Protein AF-A0A374UPP0-F1 (afdb_monomer)

Nearest PDB structures (foldseek):
  6mfw-assembly1_A  TM=8.708E-01  e=1.772E-03  Brevibacillus parabrevis
  5es8-assembly2_B  TM=8.927E-01  e=5.585E-03  Brevibacillus parabrevis
  7en1-assembly1_B  TM=8.205E-01  e=2.287E-03  Pseudomonas aeruginosa PAO1
  5es7-assembly1_A  TM=8.905E-01  e=4.882E-02  Brevibacillus parabrevis
  3vnr-assembly1_A  TM=8.113E-01  e=3.124E-02  Streptomyces sp.

Sequence (111 aa):
MYSSGSTGKPKGVMLRHIGIANYLTYSDANIQVKYVVDNCKVYGSVTTISFDMSLKETMLSLCNGLTLVFASDEQTVNPVSLAKLFKENNVDVFNSTPSRLLQYMEFDYFD

Radius of gyration: 15.43 Å; Cα contacts (8 Å, |Δi|>4): 134; chains: 1; bounding box: 42×34×38 Å

Mean predicted aligned error: 3.61 Å

Structure (mmCIF, N/CA/C/O backbone):
data_AF-A0A374UPP0-F1
#
_entry.id   AF-A0A374UPP0-F1
#
loop_
_atom_site.group_PDB
_atom_site.id
_atom_site.type_symbol
_atom_site.label_atom_id
_atom_site.label_alt_id
_atom_site.label_comp_id
_atom_site.label_asym_id
_atom_site.label_entity_id
_atom_site.label_seq_id
_atom_site.pdbx_PDB_ins_code
_atom_site.Cartn_x
_atom_site.Cartn_y
_atom_site.Cartn_z
_atom_site.occupancy
_atom_site.B_iso_or_equiv
_atom_site.auth_seq_id
_atom_site.auth_comp_id
_atom_site.auth_asym_id
_atom_site.auth_atom_id
_atom_site.pdbx_PDB_model_num
ATOM 1 N N . 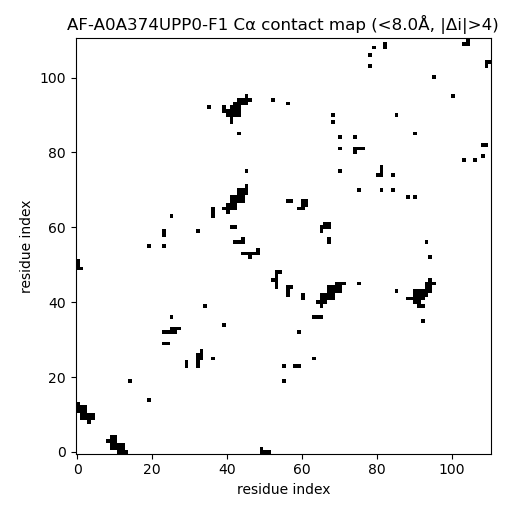MET A 1 1 ? 9.800 12.074 -7.107 1.00 87.94 1 MET A N 1
ATOM 2 C CA . MET A 1 1 ? 10.300 11.590 -5.804 1.00 87.94 1 MET A CA 1
ATOM 3 C C . MET A 1 1 ? 11.726 12.045 -5.597 1.00 87.94 1 MET A C 1
ATOM 5 O O . MET A 1 1 ? 12.486 12.098 -6.563 1.00 87.94 1 MET A O 1
ATOM 9 N N . TYR A 1 2 ? 12.074 12.358 -4.352 1.00 91.81 2 TYR A N 1
ATOM 10 C CA . TYR A 1 2 ? 13.425 12.734 -3.950 1.00 91.81 2 TYR A CA 1
ATOM 11 C C . TYR A 1 2 ? 13.890 11.832 -2.810 1.00 91.81 2 TYR A C 1
ATOM 13 O O . TYR A 1 2 ? 13.095 11.478 -1.946 1.00 91.81 2 TYR A O 1
ATOM 21 N N . SER A 1 3 ? 15.174 11.485 -2.805 1.00 90.25 3 SER A N 1
ATOM 22 C CA . SER A 1 3 ? 15.820 10.748 -1.719 1.00 90.25 3 SER A CA 1
ATOM 23 C C . SER A 1 3 ? 16.946 11.566 -1.089 1.00 90.25 3 SER A C 1
ATOM 25 O O . SER A 1 3 ? 17.442 12.538 -1.677 1.00 90.25 3 SER A O 1
ATOM 27 N N . SER A 1 4 ? 17.348 11.187 0.127 1.00 89.00 4 SER A N 1
ATOM 28 C CA . SER A 1 4 ? 18.495 11.794 0.800 1.00 89.00 4 SER A CA 1
ATOM 29 C C . SER A 1 4 ? 19.764 11.580 -0.032 1.00 89.00 4 SER A C 1
ATOM 31 O O . SER A 1 4 ? 20.094 10.474 -0.463 1.00 89.00 4 SER A O 1
ATOM 33 N N . GLY A 1 5 ? 20.482 12.667 -0.311 1.00 86.06 5 GLY A N 1
ATOM 34 C CA . GLY A 1 5 ? 21.759 12.602 -1.009 1.00 86.06 5 GLY A CA 1
ATOM 35 C C . GLY A 1 5 ? 22.921 12.586 -0.028 1.00 86.06 5 GLY A C 1
ATOM 36 O O . GLY A 1 5 ? 22.961 13.377 0.909 1.00 86.06 5 GLY A O 1
ATOM 37 N N . SER A 1 6 ? 23.919 11.747 -0.299 1.00 86.94 6 SER A N 1
ATOM 38 C CA . SER A 1 6 ? 25.169 11.675 0.473 1.00 86.94 6 SER A CA 1
ATOM 39 C C . SER A 1 6 ? 25.961 12.991 0.522 1.00 86.94 6 SER A C 1
ATOM 41 O O . SER A 1 6 ? 26.809 13.162 1.385 1.00 86.94 6 SER A O 1
ATOM 43 N N . THR A 1 7 ? 25.684 13.930 -0.387 1.00 88.19 7 THR A N 1
ATOM 44 C CA . THR A 1 7 ? 26.320 15.255 -0.467 1.00 88.19 7 THR A CA 1
ATOM 45 C C . THR A 1 7 ? 25.529 16.353 0.257 1.00 88.19 7 THR A C 1
ATOM 47 O O . THR A 1 7 ? 25.832 17.532 0.095 1.00 88.19 7 THR A O 1
ATOM 50 N N . GLY A 1 8 ? 24.472 15.992 0.996 1.00 90.50 8 GLY A N 1
ATOM 51 C CA . GLY A 1 8 ? 23.578 16.934 1.680 1.00 90.50 8 GLY A CA 1
ATOM 52 C C . GLY A 1 8 ? 22.518 17.582 0.779 1.00 90.50 8 GLY A C 1
ATOM 53 O O . GLY A 1 8 ? 21.642 18.283 1.275 1.00 90.50 8 GLY A O 1
ATOM 54 N N . LYS A 1 9 ? 22.549 17.330 -0.538 1.00 91.44 9 LYS A N 1
ATOM 55 C CA . LYS A 1 9 ? 21.519 17.783 -1.487 1.00 91.44 9 LYS A CA 1
ATOM 56 C C . LYS A 1 9 ? 20.615 16.615 -1.896 1.00 91.44 9 LYS A C 1
ATOM 58 O O . LYS A 1 9 ? 21.155 15.577 -2.282 1.00 91.44 9 LYS A O 1
ATOM 63 N N . PRO A 1 10 ? 19.277 16.758 -1.861 1.00 92.81 10 PRO A N 1
ATOM 64 C CA . PRO A 1 10 ? 18.366 15.710 -2.314 1.00 92.81 10 PRO A CA 1
ATOM 65 C C . PRO A 1 10 ? 18.627 15.290 -3.764 1.00 92.81 10 PRO A C 1
ATOM 67 O O . PRO A 1 10 ? 18.924 16.127 -4.619 1.00 92.81 10 PRO A O 1
ATOM 70 N N . LYS A 1 11 ? 18.485 13.993 -4.050 1.00 93.88 11 L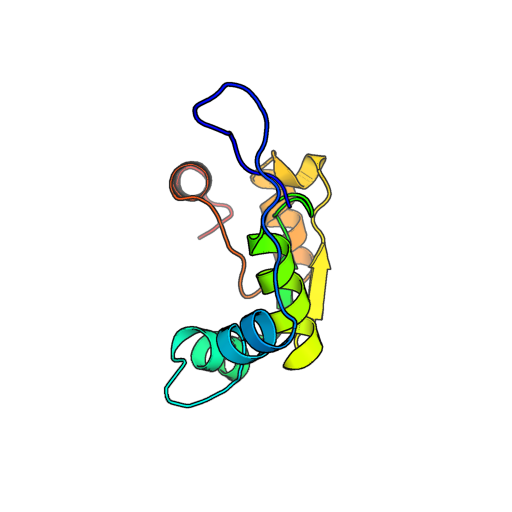YS A N 1
ATOM 71 C CA . LYS A 1 11 ? 18.603 13.439 -5.406 1.00 93.88 11 LYS A CA 1
ATOM 72 C C . LYS A 1 11 ? 17.212 13.124 -5.944 1.00 93.88 11 LYS A C 1
ATOM 74 O O . LYS A 1 11 ? 16.448 12.413 -5.297 1.00 93.88 11 LYS A O 1
ATOM 79 N N . GLY A 1 12 ? 16.882 13.658 -7.118 1.00 94.12 12 GLY A N 1
ATOM 80 C CA . GLY A 1 12 ? 15.646 13.320 -7.820 1.00 94.12 12 GLY A CA 1
ATOM 81 C C . GLY A 1 12 ? 15.781 11.968 -8.513 1.00 94.12 12 GLY A C 1
ATOM 82 O O . GLY A 1 12 ? 16.735 11.756 -9.261 1.00 94.12 12 GLY A O 1
ATOM 83 N N . VAL A 1 13 ? 14.833 11.063 -8.279 1.00 94.12 13 VAL A N 1
ATOM 84 C CA . VAL A 1 13 ? 14.779 9.770 -8.972 1.00 94.12 13 VAL A CA 1
ATOM 85 C C . VAL A 1 13 ? 13.767 9.871 -10.108 1.00 94.12 13 VAL A C 1
ATOM 87 O O . VAL A 1 13 ? 12.580 10.105 -9.873 1.00 94.12 13 VAL A O 1
ATOM 90 N N . MET A 1 14 ? 14.245 9.714 -11.343 1.00 95.00 14 MET A N 1
ATOM 91 C CA . MET A 1 14 ? 13.395 9.678 -12.531 1.00 95.00 14 MET A CA 1
ATOM 92 C C . MET A 1 14 ? 12.860 8.261 -12.742 1.00 95.00 14 MET A C 1
ATOM 94 O O . MET A 1 14 ? 13.633 7.314 -12.872 1.00 95.00 14 MET A O 1
ATOM 98 N N . LEU A 1 15 ? 11.537 8.130 -12.819 1.00 94.06 15 LEU A N 1
ATOM 99 C CA . LEU A 1 15 ? 10.862 6.878 -13.146 1.00 94.06 15 LEU A CA 1
ATOM 100 C C . LEU A 1 15 ? 10.316 6.924 -14.570 1.00 94.06 15 LEU A C 1
ATOM 102 O O . LEU A 1 15 ? 9.872 7.964 -15.051 1.00 94.06 15 LEU A O 1
ATOM 106 N N . ARG A 1 16 ? 10.322 5.770 -15.238 1.00 96.19 16 ARG A N 1
ATOM 107 C CA . ARG A 1 16 ? 9.693 5.584 -16.549 1.00 96.19 16 ARG A CA 1
ATOM 108 C C . ARG A 1 16 ? 8.377 4.835 -16.368 1.00 96.19 16 ARG A C 1
ATOM 110 O O . ARG A 1 16 ? 8.328 3.890 -15.584 1.00 96.19 16 ARG A O 1
ATOM 117 N N . HIS A 1 17 ? 7.359 5.173 -17.160 1.00 95.31 17 HIS A N 1
ATOM 118 C CA . HIS A 1 17 ? 6.066 4.473 -17.147 1.00 95.31 17 HIS A CA 1
ATOM 119 C C . HIS A 1 17 ? 6.202 2.953 -17.318 1.00 95.31 17 HIS A C 1
ATOM 121 O O . HIS A 1 17 ? 5.545 2.194 -16.616 1.00 95.31 17 HIS A O 1
ATOM 127 N N . ILE A 1 18 ? 7.112 2.498 -18.186 1.00 96.88 18 ILE A N 1
ATOM 128 C CA . ILE A 1 18 ? 7.354 1.062 -18.380 1.00 96.88 18 ILE A CA 1
ATOM 129 C C . ILE A 1 18 ? 7.877 0.367 -17.116 1.00 96.88 18 ILE A C 1
ATOM 131 O O . ILE A 1 18 ? 7.590 -0.803 -16.902 1.00 96.88 18 ILE A O 1
ATOM 135 N N . GLY A 1 19 ? 8.613 1.084 -16.259 1.00 95.94 19 GLY A N 1
ATOM 136 C CA . GLY A 1 19 ? 9.131 0.532 -15.010 1.00 95.94 19 GLY A CA 1
ATOM 137 C C . GLY A 1 19 ? 8.007 0.216 -14.030 1.00 95.94 19 GLY A C 1
ATOM 138 O O . GLY A 1 19 ? 7.946 -0.896 -13.515 1.00 95.94 19 GLY A O 1
ATOM 139 N N . ILE A 1 20 ? 7.085 1.164 -13.826 1.00 95.19 20 ILE A N 1
ATOM 140 C CA . ILE A 1 20 ? 5.935 0.947 -12.939 1.00 95.19 20 ILE A CA 1
ATOM 141 C C . ILE A 1 20 ? 4.947 -0.065 -13.526 1.00 95.19 20 ILE A C 1
ATOM 143 O O . ILE A 1 20 ? 4.453 -0.911 -12.789 1.00 95.19 20 ILE A O 1
ATOM 147 N N . ALA A 1 21 ? 4.722 -0.042 -14.845 1.00 94.88 21 ALA A N 1
ATOM 148 C CA . ALA A 1 21 ? 3.891 -1.037 -15.514 1.00 94.88 21 ALA A CA 1
ATOM 149 C C . ALA A 1 21 ? 4.454 -2.445 -15.287 1.00 94.88 21 ALA A C 1
ATOM 151 O O . ALA A 1 21 ? 3.762 -3.285 -14.732 1.00 94.88 21 ALA A O 1
ATOM 152 N N . ASN A 1 22 ? 5.737 -2.667 -15.596 1.00 95.25 22 ASN A N 1
ATOM 153 C CA . ASN A 1 22 ? 6.396 -3.958 -15.391 1.00 95.25 22 ASN A CA 1
ATOM 154 C C . ASN A 1 22 ? 6.371 -4.419 -13.925 1.00 95.25 22 ASN A C 1
ATOM 156 O O . ASN A 1 22 ? 6.182 -5.600 -13.655 1.00 95.25 22 ASN A O 1
ATOM 160 N N . TYR A 1 23 ? 6.556 -3.495 -12.979 1.00 95.75 23 TYR A N 1
ATOM 161 C CA . TYR A 1 23 ? 6.536 -3.808 -11.550 1.00 95.75 23 TYR A CA 1
ATOM 162 C C . TYR A 1 23 ? 5.166 -4.308 -11.062 1.00 95.75 23 TYR A C 1
ATOM 164 O O . TYR A 1 23 ? 5.100 -5.137 -10.155 1.00 95.75 23 TYR A O 1
ATOM 172 N N . LEU A 1 24 ? 4.080 -3.824 -11.670 1.00 96.00 24 LEU A N 1
ATOM 173 C CA . LEU A 1 24 ? 2.707 -4.059 -11.215 1.00 96.00 24 LEU A CA 1
ATOM 174 C C . LEU A 1 24 ? 1.875 -4.926 -12.165 1.00 96.00 24 LEU A C 1
ATOM 176 O O . LEU A 1 24 ? 0.674 -5.079 -11.950 1.00 96.00 24 LEU A O 1
ATOM 180 N N . THR A 1 25 ? 2.493 -5.493 -13.203 1.00 95.19 25 THR A N 1
ATOM 181 C CA . THR A 1 25 ? 1.819 -6.398 -14.135 1.00 95.19 25 THR A CA 1
ATOM 182 C C . THR A 1 25 ? 1.320 -7.639 -13.399 1.00 95.19 25 THR A C 1
ATOM 184 O O . THR A 1 25 ? 2.117 -8.396 -12.831 1.00 95.19 25 THR A O 1
ATOM 187 N N . TYR A 1 26 ? 0.011 -7.883 -13.473 1.00 96.56 26 TYR A N 1
ATOM 188 C CA . TYR A 1 26 ? -0.589 -9.156 -13.091 1.00 96.56 26 TYR A CA 1
ATOM 189 C C . TYR A 1 26 ? -0.062 -10.280 -13.990 1.00 96.56 26 TYR A C 1
ATOM 191 O O . TYR A 1 26 ? -0.252 -10.265 -15.206 1.00 96.56 26 TYR A O 1
ATOM 199 N N . SER A 1 27 ? 0.650 -11.237 -13.397 1.00 96.56 27 SER A N 1
ATOM 200 C CA . SER A 1 27 ? 1.190 -12.409 -14.089 1.00 96.56 27 SER A CA 1
ATOM 201 C C . SER A 1 27 ? 1.575 -13.495 -13.087 1.00 96.56 27 SER A C 1
ATOM 203 O O . SER A 1 27 ? 1.860 -13.191 -11.928 1.00 96.56 27 SER A O 1
ATOM 205 N N . ASP A 1 28 ? 1.677 -14.744 -13.543 1.00 97.12 28 ASP A N 1
ATOM 206 C CA . ASP A 1 28 ? 2.123 -15.867 -12.702 1.00 97.12 28 ASP A CA 1
ATOM 207 C C . ASP A 1 28 ? 3.558 -15.692 -12.174 1.00 97.12 28 ASP A C 1
ATOM 209 O O . ASP A 1 28 ? 3.898 -16.200 -11.108 1.00 97.12 28 ASP A O 1
ATOM 213 N N . ALA A 1 29 ? 4.397 -14.926 -12.880 1.00 96.94 29 ALA A N 1
ATOM 214 C CA . ALA A 1 29 ? 5.755 -14.602 -12.442 1.00 96.94 29 ALA A CA 1
ATOM 215 C C . ALA A 1 29 ? 5.795 -13.536 -11.329 1.00 96.94 29 ALA A C 1
ATOM 217 O O . ALA A 1 29 ? 6.786 -13.438 -10.605 1.00 96.94 29 ALA A O 1
ATOM 218 N N . ASN A 1 30 ? 4.734 -12.737 -11.172 1.00 96.44 30 ASN A N 1
ATOM 219 C CA . ASN A 1 30 ? 4.635 -11.693 -10.155 1.00 96.44 30 ASN A CA 1
ATOM 220 C C . ASN A 1 30 ? 3.706 -12.136 -9.021 1.00 96.44 30 ASN A C 1
ATOM 222 O O . ASN A 1 30 ? 2.585 -11.646 -8.873 1.00 96.44 30 ASN A O 1
ATOM 226 N N . ILE A 1 31 ? 4.196 -13.076 -8.210 1.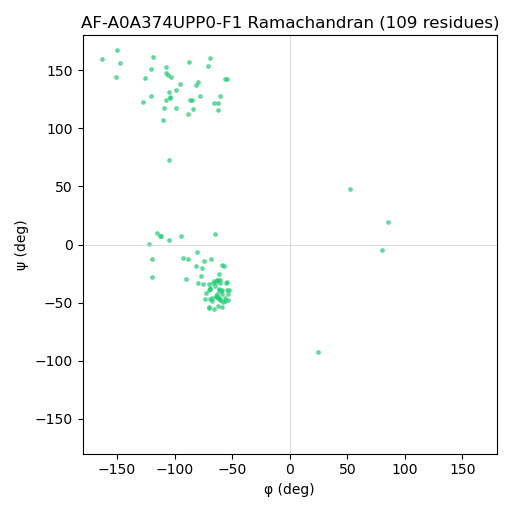00 96.94 31 ILE A N 1
ATOM 227 C CA . ILE A 1 31 ? 3.405 -13.762 -7.180 1.00 96.94 31 ILE A CA 1
ATOM 228 C C . ILE A 1 31 ? 2.722 -12.808 -6.193 1.00 96.94 31 ILE A C 1
ATOM 230 O O . ILE A 1 31 ? 1.616 -13.090 -5.746 1.00 96.94 31 ILE A O 1
ATOM 234 N N . GLN A 1 32 ? 3.341 -11.666 -5.870 1.00 95.19 32 GLN A N 1
ATOM 235 C CA . GLN A 1 32 ? 2.760 -10.716 -4.923 1.00 95.19 32 GLN A CA 1
ATOM 236 C C . GLN A 1 32 ? 1.582 -9.958 -5.524 1.00 95.19 32 GLN A C 1
ATOM 238 O O . GLN A 1 32 ? 0.538 -9.852 -4.887 1.00 95.19 32 GLN A O 1
ATOM 243 N N . VAL A 1 33 ? 1.735 -9.446 -6.750 1.00 97.44 33 VAL A N 1
ATOM 244 C CA . VAL A 1 33 ? 0.629 -8.779 -7.446 1.00 97.44 33 VAL A CA 1
ATOM 245 C C . VAL A 1 33 ? -0.484 -9.778 -7.711 1.00 97.44 33 VAL A C 1
ATOM 247 O O . VAL A 1 33 ? -1.633 -9.480 -7.413 1.00 97.44 33 VAL A O 1
ATOM 250 N N . LYS A 1 34 ? -0.147 -10.980 -8.192 1.00 98.00 34 LYS A N 1
ATOM 251 C CA . LYS A 1 34 ? -1.126 -12.041 -8.424 1.00 98.00 34 LYS A CA 1
ATOM 252 C C . LYS A 1 34 ? -1.916 -12.367 -7.160 1.00 98.00 34 LYS A C 1
ATOM 254 O O . LYS A 1 34 ? -3.138 -12.365 -7.207 1.00 98.00 34 LYS A O 1
ATOM 259 N N . TYR A 1 35 ? -1.237 -12.573 -6.031 1.00 97.94 35 TYR A N 1
ATOM 260 C CA . TYR A 1 35 ? -1.901 -12.859 -4.762 1.00 97.94 35 TYR A C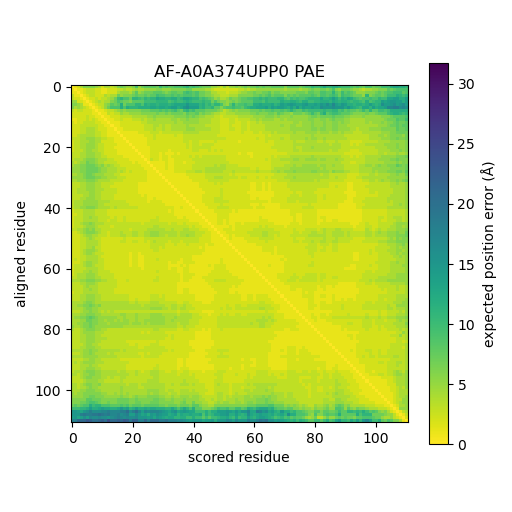A 1
ATOM 261 C C . TYR A 1 35 ? -2.874 -11.748 -4.358 1.00 97.94 35 TYR A C 1
ATOM 263 O O . TYR A 1 35 ? -4.026 -12.040 -4.050 1.00 97.94 35 TYR A O 1
ATOM 271 N N . VAL A 1 36 ? -2.437 -10.485 -4.393 1.00 98.00 36 VAL A N 1
ATOM 272 C CA . VAL A 1 36 ? -3.298 -9.350 -4.034 1.00 98.00 36 VAL A CA 1
ATOM 273 C C . VAL A 1 36 ? -4.498 -9.250 -4.974 1.00 98.00 36 VAL A C 1
ATOM 275 O O . VAL A 1 36 ? -5.618 -9.097 -4.512 1.00 98.00 36 VAL A O 1
ATOM 278 N N . VAL A 1 37 ? -4.289 -9.361 -6.283 1.00 98.00 37 VAL A N 1
ATOM 279 C CA . VAL A 1 37 ? -5.370 -9.217 -7.269 1.00 98.00 37 VAL A CA 1
ATOM 280 C C . VAL A 1 37 ? -6.366 -10.379 -7.204 1.00 98.00 37 VAL A C 1
ATOM 282 O O . VAL A 1 37 ? -7.563 -10.157 -7.345 1.00 98.00 37 VAL A O 1
ATOM 285 N N . ASP A 1 38 ? -5.897 -11.603 -6.958 1.00 98.25 38 ASP A N 1
ATOM 286 C CA . ASP A 1 38 ? -6.763 -12.785 -6.901 1.00 98.25 38 ASP A CA 1
ATOM 287 C C . ASP A 1 38 ? -7.560 -12.878 -5.586 1.00 98.25 38 ASP A C 1
ATOM 289 O O . ASP A 1 38 ? -8.631 -13.484 -5.569 1.00 98.25 38 ASP A O 1
ATOM 293 N N . ASN A 1 39 ? -7.048 -12.311 -4.483 1.00 98.38 39 ASN A N 1
ATOM 294 C CA . ASN A 1 39 ? -7.591 -12.542 -3.136 1.00 98.38 39 ASN A CA 1
ATOM 295 C C . ASN A 1 39 ? -8.087 -11.280 -2.413 1.00 98.38 39 ASN A C 1
ATOM 297 O O . ASN A 1 39 ? -8.771 -11.409 -1.400 1.00 98.38 39 ASN A O 1
ATOM 301 N N . CYS A 1 40 ? -7.774 -10.078 -2.898 1.00 98.38 40 CYS A N 1
ATOM 302 C CA . CYS A 1 40 ? -8.147 -8.814 -2.259 1.00 98.38 40 CYS A CA 1
ATOM 303 C C . CYS A 1 40 ? -9.014 -7.958 -3.192 1.00 98.38 40 CYS A C 1
ATOM 305 O O . CYS A 1 40 ? -8.883 -8.003 -4.413 1.00 98.38 40 CYS A O 1
ATOM 307 N N . LYS A 1 41 ? -9.887 -7.132 -2.612 1.00 98.25 41 LYS A N 1
ATOM 308 C CA . LYS A 1 41 ? -10.756 -6.189 -3.332 1.00 98.25 41 LYS A CA 1
ATOM 309 C C . LYS A 1 41 ? -10.505 -4.737 -2.943 1.00 98.25 41 LYS A C 1
ATOM 311 O O . LYS A 1 41 ? -10.742 -3.851 -3.765 1.00 98.25 41 LYS A O 1
ATOM 316 N N . VAL A 1 42 ? -10.037 -4.484 -1.723 1.00 98.69 42 VAL A N 1
ATOM 317 C CA . VAL A 1 42 ? -9.839 -3.141 -1.172 1.00 98.69 42 VAL A CA 1
ATOM 318 C C . VAL A 1 42 ? -8.414 -2.983 -0.642 1.00 98.69 42 VAL A C 1
ATOM 320 O O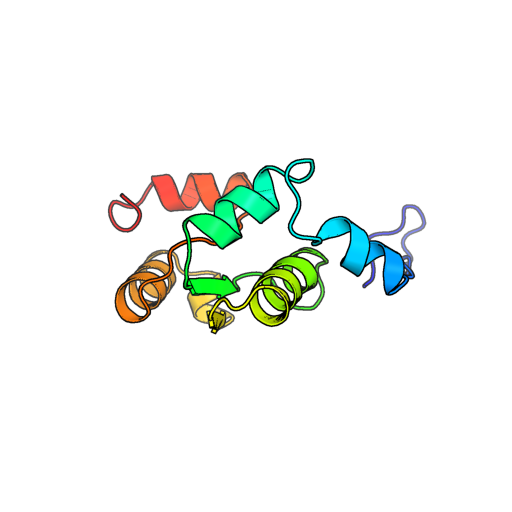 . VAL A 1 42 ? -7.971 -3.717 0.240 1.00 98.69 42 VAL A O 1
ATOM 323 N N . TYR A 1 43 ? -7.704 -1.986 -1.166 1.00 98.56 43 TYR A N 1
ATOM 324 C CA . TYR A 1 43 ? -6.346 -1.621 -0.777 1.00 98.56 43 TYR A CA 1
ATOM 325 C C . TYR A 1 43 ? -6.356 -0.358 0.091 1.00 98.56 43 TYR A C 1
ATOM 327 O O . TYR A 1 43 ? -6.882 0.679 -0.318 1.00 98.56 43 TYR A O 1
ATOM 335 N N . GLY A 1 44 ? -5.735 -0.412 1.267 1.00 98.19 44 GLY A N 1
ATOM 336 C CA . GLY A 1 44 ? -5.512 0.747 2.130 1.00 98.19 44 GLY A CA 1
ATOM 337 C C . GLY A 1 44 ? -4.257 1.520 1.721 1.00 98.19 44 GLY A C 1
ATOM 338 O O . GLY A 1 44 ? -3.147 0.993 1.820 1.00 98.19 44 GLY A O 1
ATOM 339 N N . SER A 1 45 ? -4.416 2.772 1.288 1.00 97.88 45 SER A N 1
ATOM 340 C CA . SER A 1 45 ? -3.302 3.691 1.056 1.00 97.88 45 SER A CA 1
ATOM 341 C C . SER A 1 45 ? -2.977 4.450 2.333 1.00 97.88 45 SER A C 1
ATOM 343 O O . SER A 1 45 ? -3.769 5.264 2.810 1.00 97.88 45 SER A O 1
ATOM 345 N N . VAL A 1 46 ? -1.804 4.158 2.887 1.00 96.69 46 VAL A N 1
ATOM 346 C CA . VAL A 1 46 ? -1.292 4.754 4.133 1.00 96.69 46 VAL A CA 1
ATOM 347 C C . VAL A 1 46 ? 0.049 5.455 3.926 1.00 96.69 46 VAL A C 1
ATOM 349 O O . VAL A 1 46 ? 0.629 5.989 4.870 1.00 96.69 46 VAL A O 1
ATOM 352 N N . THR A 1 47 ? 0.565 5.443 2.695 1.00 95.50 47 THR A N 1
ATOM 353 C CA . THR A 1 47 ? 1.855 6.037 2.362 1.00 95.50 47 THR A CA 1
ATOM 354 C C . THR A 1 47 ? 1.669 7.425 1.752 1.00 95.50 47 THR A C 1
ATOM 356 O O . THR A 1 47 ? 0.910 7.613 0.805 1.00 95.50 47 THR A O 1
ATOM 359 N N . THR A 1 48 ? 2.447 8.404 2.224 1.00 92.88 48 THR A N 1
ATOM 360 C CA . THR A 1 48 ? 2.545 9.725 1.582 1.00 92.88 48 THR A CA 1
ATOM 361 C C . THR A 1 48 ? 2.932 9.633 0.099 1.00 92.88 48 THR A C 1
ATOM 363 O O . THR A 1 48 ? 3.826 8.873 -0.280 1.00 92.88 48 THR A O 1
ATOM 366 N N . ILE A 1 49 ? 2.345 10.502 -0.734 1.00 92.06 49 ILE A N 1
ATOM 367 C CA . ILE A 1 49 ? 2.651 10.620 -2.174 1.00 92.06 49 ILE A CA 1
ATOM 368 C C . ILE A 1 49 ? 4.133 10.918 -2.474 1.00 92.06 49 ILE A C 1
ATOM 370 O O . ILE A 1 49 ? 4.621 10.722 -3.587 1.00 92.06 49 ILE A O 1
ATOM 374 N N . SER A 1 50 ? 4.878 11.401 -1.476 1.00 91.62 50 SER A N 1
ATOM 375 C CA . SER A 1 50 ? 6.309 11.682 -1.616 1.00 91.62 50 SER A CA 1
ATOM 376 C C . SER A 1 50 ? 7.184 10.422 -1.632 1.00 91.62 50 SER A C 1
ATOM 378 O O . SER A 1 50 ? 8.351 10.512 -2.022 1.00 91.62 50 SER A O 1
ATOM 380 N N . PHE A 1 51 ? 6.640 9.267 -1.236 1.00 93.25 51 PHE A N 1
ATOM 381 C CA . PHE A 1 51 ? 7.332 7.980 -1.187 1.00 93.25 51 PHE A CA 1
ATOM 382 C C . PHE A 1 51 ? 6.844 7.050 -2.308 1.00 93.25 51 PHE A C 1
ATOM 384 O O . PHE A 1 51 ? 5.680 7.106 -2.707 1.00 93.25 51 PHE A O 1
ATOM 391 N N . ASP A 1 52 ? 7.720 6.188 -2.827 1.00 94.00 52 ASP A N 1
ATOM 392 C CA . ASP A 1 52 ? 7.429 5.325 -3.987 1.00 94.00 52 ASP A CA 1
ATOM 393 C C . ASP A 1 52 ? 6.301 4.328 -3.743 1.00 94.00 52 ASP A C 1
ATOM 395 O O . ASP A 1 52 ? 5.543 4.022 -4.665 1.00 94.00 52 ASP A O 1
ATOM 399 N N . MET A 1 53 ? 6.131 3.879 -2.501 1.00 95.06 53 MET A N 1
ATOM 400 C CA . MET A 1 53 ? 5.078 2.932 -2.155 1.00 95.06 53 MET A CA 1
ATOM 401 C C . MET A 1 53 ? 3.669 3.466 -2.446 1.00 95.06 53 MET A C 1
ATOM 403 O O . MET A 1 53 ? 2.811 2.688 -2.852 1.00 95.06 53 MET A O 1
ATOM 407 N N . SER A 1 54 ? 3.445 4.784 -2.367 1.00 95.50 54 SER A N 1
ATOM 408 C CA . SER A 1 54 ? 2.161 5.397 -2.752 1.00 95.50 54 SER A CA 1
ATOM 409 C C . SER A 1 54 ? 1.807 5.148 -4.225 1.00 95.50 54 SER A C 1
ATOM 411 O O . SER A 1 54 ? 0.640 4.955 -4.575 1.00 95.50 54 SER A O 1
ATOM 413 N N . LEU A 1 55 ? 2.820 5.082 -5.100 1.00 95.81 55 LEU A N 1
ATOM 414 C CA . LEU A 1 55 ? 2.642 4.775 -6.515 1.00 95.81 55 LEU A CA 1
ATOM 415 C C . LEU A 1 55 ? 2.251 3.307 -6.704 1.00 95.81 55 LEU A C 1
ATOM 417 O O . LEU A 1 55 ? 1.392 3.020 -7.533 1.00 95.81 55 LEU A O 1
ATOM 421 N N . LYS A 1 56 ? 2.834 2.386 -5.922 1.00 95.81 56 LYS A N 1
ATOM 422 C CA . LYS A 1 56 ? 2.414 0.976 -5.907 1.00 95.81 56 LYS A CA 1
ATOM 423 C C . LYS A 1 56 ? 0.971 0.843 -5.434 1.00 95.81 56 LYS A C 1
ATOM 425 O O . LYS A 1 56 ? 0.183 0.236 -6.145 1.00 95.81 56 LYS A O 1
ATOM 430 N N . GLU A 1 57 ? 0.633 1.409 -4.278 1.00 97.62 57 GLU A N 1
ATOM 431 C CA . GLU A 1 57 ? -0.720 1.364 -3.701 1.00 97.62 57 GLU A CA 1
ATOM 432 C C . GLU A 1 57 ? -1.764 1.857 -4.709 1.00 97.62 57 GLU A C 1
ATOM 434 O O . GLU A 1 57 ? -2.757 1.179 -4.973 1.00 97.62 57 GLU A O 1
ATOM 439 N N . THR A 1 58 ? -1.485 2.996 -5.348 1.00 97.19 58 THR A N 1
ATOM 440 C CA . THR A 1 58 ? -2.397 3.616 -6.310 1.00 97.19 58 THR A CA 1
ATOM 441 C C . THR A 1 58 ? -2.505 2.816 -7.606 1.00 97.19 58 THR A C 1
ATOM 443 O O . THR A 1 58 ? -3.600 2.443 -8.024 1.00 97.19 58 THR A O 1
ATOM 446 N N . MET A 1 59 ? -1.374 2.540 -8.261 1.00 97.25 59 MET A N 1
ATOM 447 C CA . MET A 1 59 ? -1.375 1.957 -9.604 1.00 97.25 59 MET A CA 1
ATOM 448 C C . MET A 1 59 ? -1.728 0.470 -9.581 1.00 97.25 59 MET A C 1
ATOM 450 O O . MET A 1 59 ? -2.409 0.010 -10.490 1.00 97.25 59 MET A O 1
ATOM 454 N N . LEU A 1 60 ? -1.334 -0.281 -8.544 1.00 97.38 60 LEU A N 1
ATOM 455 C CA . LEU A 1 60 ? -1.731 -1.685 -8.409 1.00 97.38 60 LEU A CA 1
ATOM 456 C C . LEU A 1 60 ? -3.250 -1.765 -8.320 1.00 97.38 60 LEU A C 1
ATOM 458 O O . LEU A 1 60 ? -3.853 -2.551 -9.047 1.00 97.38 60 LEU A O 1
ATOM 462 N N . SER A 1 61 ? -3.852 -0.914 -7.488 1.00 97.62 61 SER A N 1
ATOM 463 C CA . SER A 1 61 ? -5.291 -0.935 -7.264 1.00 97.62 61 SER A CA 1
ATOM 464 C C . SER A 1 61 ? -6.065 -0.547 -8.519 1.00 97.62 61 SER A C 1
ATOM 466 O O . SER A 1 61 ? -6.870 -1.329 -9.019 1.00 97.62 61 SER A O 1
ATOM 468 N N . LEU A 1 62 ? -5.765 0.624 -9.087 1.00 97.25 62 LEU A N 1
ATOM 469 C CA . LEU A 1 62 ? -6.528 1.165 -10.213 1.00 97.25 62 LEU A CA 1
ATOM 470 C C . LEU A 1 62 ? -6.313 0.387 -11.517 1.00 97.25 62 LEU A C 1
ATOM 472 O O . LEU A 1 62 ? -7.246 0.264 -12.306 1.00 97.25 62 LEU A O 1
ATOM 476 N N . CYS A 1 63 ? -5.113 -0.152 -11.761 1.00 96.50 63 CYS A N 1
ATOM 477 C CA . CYS A 1 63 ? -4.844 -0.912 -12.985 1.00 96.50 63 CYS A CA 1
ATOM 478 C C . CYS A 1 63 ? -5.325 -2.368 -12.924 1.00 96.50 63 CYS A C 1
ATOM 480 O O . CYS A 1 63 ? -5.467 -2.977 -13.980 1.00 96.50 63 CYS A O 1
ATOM 482 N N . ASN A 1 64 ? -5.577 -2.923 -11.732 1.00 96.12 64 ASN A N 1
ATOM 483 C CA . ASN A 1 64 ? -6.008 -4.317 -11.568 1.00 96.12 64 ASN A CA 1
ATOM 484 C C . ASN A 1 64 ? -7.425 -4.465 -10.980 1.00 96.12 64 ASN A C 1
ATOM 486 O O . ASN A 1 64 ? -7.838 -5.575 -10.661 1.00 96.12 64 ASN A O 1
ATOM 490 N N . GLY A 1 65 ? -8.190 -3.373 -10.867 1.00 96.81 65 GLY A N 1
ATOM 491 C CA . GLY A 1 65 ? -9.617 -3.418 -10.521 1.00 96.81 65 GLY A CA 1
ATOM 492 C C . GLY A 1 65 ? -9.942 -3.470 -9.025 1.00 96.81 65 GLY A C 1
ATOM 493 O O . GLY A 1 65 ? -11.059 -3.841 -8.671 1.00 96.81 65 GLY A O 1
ATOM 494 N N . LEU A 1 66 ? -9.007 -3.089 -8.149 1.00 98.50 66 LEU A N 1
ATOM 495 C CA . LEU A 1 66 ? -9.270 -2.955 -6.715 1.00 98.50 66 LEU A CA 1
ATOM 496 C C . LEU A 1 66 ? -9.793 -1.550 -6.385 1.00 98.50 66 LEU A C 1
ATOM 498 O O . LEU A 1 66 ? -9.520 -0.569 -7.079 1.00 98.50 66 LEU A O 1
ATOM 502 N N . THR A 1 67 ? -10.495 -1.447 -5.260 1.00 98.56 67 THR A N 1
ATOM 503 C CA . THR A 1 67 ? -10.845 -0.170 -4.629 1.00 98.56 67 THR A CA 1
ATOM 504 C C . THR A 1 67 ? -9.664 0.343 -3.811 1.00 98.56 67 THR A C 1
ATOM 506 O O . THR A 1 67 ? -9.040 -0.425 -3.084 1.00 98.56 67 THR A O 1
ATOM 509 N N . LEU A 1 68 ? -9.373 1.641 -3.891 1.00 98.56 68 LEU A N 1
ATOM 510 C CA . LEU A 1 68 ? -8.329 2.293 -3.100 1.00 98.56 68 LEU A CA 1
ATOM 511 C C . LEU A 1 68 ? -8.959 3.176 -2.017 1.00 98.56 68 LEU A C 1
ATOM 513 O O . LEU A 1 68 ? -9.739 4.073 -2.332 1.00 98.56 68 LEU A O 1
ATOM 517 N N . VAL A 1 69 ? -8.600 2.940 -0.755 1.00 98.62 69 VAL A N 1
ATOM 518 C CA . VAL A 1 69 ? -9.067 3.711 0.408 1.00 98.62 69 VAL A CA 1
ATOM 519 C C . VAL A 1 69 ? -7.912 4.543 0.940 1.00 98.62 69 VAL A C 1
ATOM 521 O O . VAL A 1 69 ? -6.907 3.991 1.379 1.00 98.62 69 VAL A O 1
ATOM 524 N N . PHE A 1 70 ? -8.043 5.868 0.921 1.00 97.94 70 PHE A N 1
ATOM 525 C CA . PHE A 1 70 ? -7.015 6.769 1.441 1.00 97.94 70 PHE A CA 1
ATOM 526 C C . PHE A 1 70 ? -7.197 7.002 2.939 1.00 97.94 70 PHE A C 1
ATOM 528 O O . PHE A 1 70 ? -8.251 7.469 3.370 1.00 97.94 70 PHE A O 1
ATOM 535 N N . ALA A 1 71 ? -6.155 6.729 3.719 1.00 97.44 71 ALA A N 1
ATOM 536 C CA . ALA A 1 71 ? -6.071 7.191 5.095 1.00 97.44 71 ALA A CA 1
ATOM 537 C C . ALA A 1 71 ? -5.623 8.661 5.133 1.00 97.44 71 ALA A C 1
ATOM 539 O O . ALA A 1 71 ? -4.733 9.068 4.386 1.00 97.44 71 ALA A O 1
ATOM 540 N N . SER A 1 72 ? -6.222 9.461 6.017 1.00 96.50 72 SER A N 1
ATOM 541 C CA . SER A 1 72 ? -5.747 10.821 6.291 1.00 96.50 72 SER A CA 1
ATOM 542 C C . SER A 1 72 ? -4.398 10.801 7.014 1.00 96.50 72 SER A C 1
ATOM 544 O O . SER A 1 72 ? -4.057 9.811 7.663 1.00 96.50 72 SER A O 1
ATOM 546 N N . ASP A 1 73 ? -3.660 11.914 6.983 1.00 93.75 73 ASP A N 1
ATOM 547 C CA . ASP A 1 73 ? -2.390 12.064 7.715 1.00 93.75 73 ASP A CA 1
ATOM 548 C C . ASP A 1 73 ? -2.532 11.761 9.219 1.00 93.75 73 ASP A C 1
ATOM 550 O O . ASP A 1 73 ? -1.619 11.223 9.845 1.00 93.75 73 ASP A O 1
ATOM 554 N N . GLU A 1 74 ? -3.698 12.052 9.796 1.00 95.12 74 GLU A N 1
ATOM 555 C CA . GLU A 1 74 ? -4.030 11.764 11.194 1.00 95.12 74 GLU A CA 1
ATOM 556 C C . GLU A 1 74 ? -4.259 10.261 11.426 1.00 95.12 74 GLU A C 1
ATOM 558 O O . GLU A 1 74 ? -3.789 9.707 12.420 1.00 95.12 74 GLU A O 1
ATOM 563 N N . GLN A 1 75 ? -4.954 9.586 10.502 1.00 95.06 75 GLN A N 1
ATOM 564 C CA . GLN A 1 75 ? -5.234 8.145 10.566 1.00 95.06 75 GLN A CA 1
ATOM 565 C C . GLN A 1 75 ? -3.961 7.327 10.344 1.00 95.06 75 GLN A C 1
ATOM 567 O O . GLN A 1 75 ? -3.589 6.554 11.218 1.00 95.06 75 GLN A O 1
ATOM 572 N N . THR A 1 76 ? -3.251 7.589 9.240 1.00 92.38 76 THR A N 1
ATOM 573 C CA . THR A 1 76 ? -1.816 7.886 9.274 1.00 92.38 76 THR A CA 1
ATOM 574 C C . THR A 1 76 ? -1.039 7.348 10.458 1.00 92.38 76 THR A C 1
ATOM 576 O O . THR A 1 76 ? -0.526 6.228 10.460 1.00 92.38 76 THR A O 1
ATOM 579 N N . VAL A 1 77 ? -0.950 8.218 11.464 1.00 90.50 77 VAL A N 1
ATOM 580 C CA . VAL A 1 77 ? -0.086 8.096 12.632 1.00 90.50 77 VAL A CA 1
ATOM 581 C C . VAL A 1 77 ? -0.755 7.427 13.833 1.00 90.50 77 VAL A C 1
ATOM 583 O O . VAL A 1 77 ? -0.039 7.043 14.754 1.00 90.50 77 VAL A O 1
ATOM 586 N N . ASN A 1 78 ? -2.078 7.237 13.816 1.00 91.94 78 ASN A N 1
ATOM 587 C CA . ASN A 1 78 ? -2.863 6.703 14.929 1.00 91.94 78 ASN A CA 1
ATOM 588 C C . ASN A 1 78 ? -3.388 5.281 14.623 1.00 91.94 78 ASN A C 1
ATOM 590 O O . ASN A 1 78 ? -4.352 5.143 13.866 1.00 91.94 78 ASN A O 1
ATOM 594 N N . PRO A 1 79 ? -2.822 4.227 15.249 1.00 91.00 79 PRO A N 1
ATOM 595 C CA . PRO A 1 79 ? -3.213 2.836 15.004 1.00 91.00 79 PRO A CA 1
ATOM 596 C C . PRO A 1 79 ? -4.710 2.561 15.195 1.00 91.00 79 PRO A C 1
ATOM 598 O O . PRO A 1 79 ? -5.309 1.854 14.391 1.00 91.00 79 PRO A O 1
ATOM 601 N N . VAL A 1 80 ? -5.337 3.159 16.213 1.00 91.69 80 VAL A N 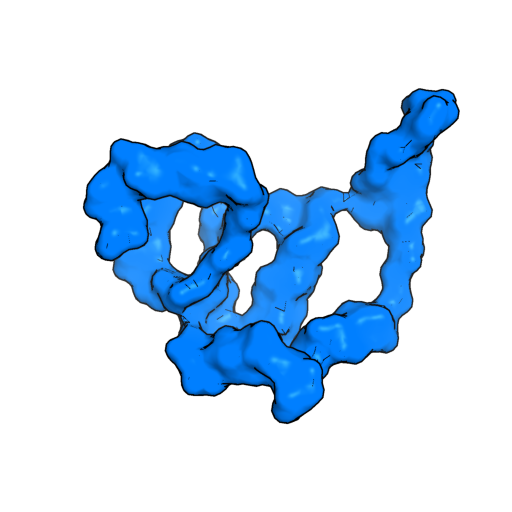1
ATOM 602 C CA . VAL A 1 80 ? -6.760 2.941 16.528 1.00 91.69 80 VAL A CA 1
ATOM 603 C C . VAL A 1 80 ? -7.652 3.550 15.448 1.00 91.69 80 VAL A C 1
ATOM 605 O O . VAL A 1 80 ? -8.573 2.903 14.947 1.00 91.69 80 VAL A O 1
ATOM 608 N N . SER A 1 81 ? -7.365 4.791 15.050 1.00 94.69 81 SER A N 1
ATOM 609 C CA . SER A 1 81 ? -8.110 5.464 13.981 1.00 94.69 81 SER A CA 1
ATOM 610 C C . SER A 1 81 ? -7.919 4.773 12.630 1.00 94.69 81 SER A C 1
ATOM 612 O O . SER A 1 81 ? -8.867 4.694 11.849 1.00 94.69 81 SER A O 1
ATOM 614 N N . LEU A 1 82 ? -6.719 4.249 12.361 1.00 95.69 82 LEU A N 1
ATOM 615 C CA . LEU A 1 82 ? -6.431 3.495 11.145 1.00 95.69 82 LEU A CA 1
ATOM 616 C C . LEU A 1 82 ? -7.178 2.157 11.108 1.00 95.69 82 LEU A C 1
ATOM 618 O O . LEU A 1 82 ? -7.812 1.845 10.103 1.00 95.69 82 LEU A O 1
ATOM 622 N N . ALA A 1 83 ? -7.167 1.399 12.208 1.00 94.50 83 ALA A N 1
ATOM 623 C CA . ALA A 1 83 ? -7.907 0.143 12.309 1.00 94.50 83 ALA A CA 1
ATOM 624 C C . ALA A 1 83 ? -9.413 0.357 12.100 1.00 94.50 83 ALA A C 1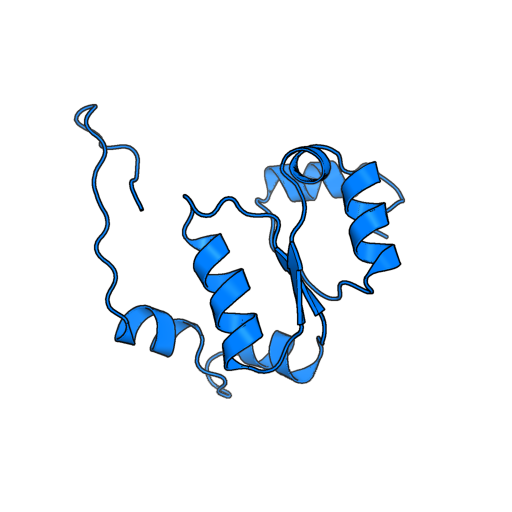
ATOM 626 O O . ALA A 1 83 ? -10.071 -0.409 11.395 1.00 94.50 83 ALA A O 1
ATOM 627 N N . LYS A 1 84 ? -9.962 1.449 12.651 1.00 95.50 84 LYS A N 1
ATOM 628 C CA . LYS A 1 84 ? -11.359 1.833 12.427 1.00 95.50 84 LYS A CA 1
ATOM 629 C C . LYS A 1 84 ? -11.648 2.100 10.947 1.00 95.50 84 LYS A C 1
ATOM 631 O O . LYS A 1 84 ? -12.611 1.544 10.426 1.00 95.50 84 LYS A O 1
ATOM 636 N N . LEU A 1 85 ? -10.803 2.881 10.265 1.00 97.56 85 LEU A N 1
ATOM 637 C CA . LEU A 1 85 ? -10.927 3.125 8.823 1.00 97.56 85 LEU A CA 1
ATOM 638 C C . LEU A 1 85 ? -10.916 1.809 8.033 1.00 97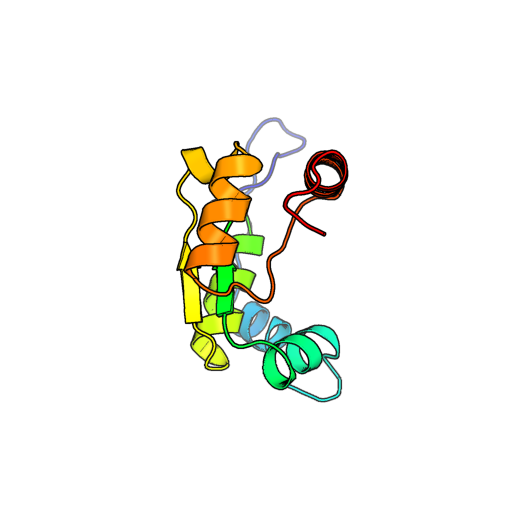.56 85 LEU A C 1
ATOM 640 O O . LEU A 1 85 ? -11.749 1.614 7.148 1.00 97.56 85 LEU A O 1
ATOM 644 N N . PHE A 1 86 ? -9.986 0.908 8.356 1.00 96.88 86 PHE A N 1
ATOM 645 C CA . PHE A 1 86 ? -9.860 -0.381 7.680 1.00 96.88 86 PHE A CA 1
ATOM 646 C C . PHE A 1 86 ? -11.106 -1.240 7.859 1.00 96.88 86 PHE A C 1
ATOM 648 O O . PHE A 1 86 ? -11.631 -1.762 6.877 1.00 96.88 86 PHE A O 1
ATOM 655 N N . LYS A 1 87 ? -11.632 -1.311 9.083 1.00 96.25 87 LYS A N 1
ATOM 656 C CA . LYS A 1 87 ? -12.856 -2.049 9.391 1.00 96.25 87 LYS A CA 1
ATOM 657 C C . LYS A 1 87 ? -14.083 -1.473 8.686 1.00 96.25 87 LYS A C 1
ATOM 659 O O . LYS A 1 87 ? -14.877 -2.227 8.137 1.00 96.25 87 LYS A O 1
ATOM 664 N N . GLU A 1 88 ? -14.242 -0.152 8.679 1.00 97.81 88 GLU A N 1
ATOM 665 C CA . GLU A 1 88 ? -15.386 0.520 8.045 1.00 97.81 88 GLU A CA 1
ATOM 666 C C . GLU A 1 88 ? -15.407 0.347 6.522 1.00 97.81 88 GLU A C 1
ATOM 668 O O . GLU A 1 88 ? -16.480 0.283 5.924 1.00 97.81 88 GLU A O 1
ATOM 673 N N . ASN A 1 89 ? -14.231 0.241 5.897 1.00 98.31 89 ASN A N 1
ATOM 674 C CA . ASN A 1 89 ? -14.097 0.141 4.445 1.00 98.31 89 ASN A CA 1
ATOM 675 C C . ASN A 1 89 ? -13.766 -1.275 3.949 1.00 98.31 89 ASN A C 1
ATOM 677 O O . ASN A 1 89 ? -13.587 -1.456 2.748 1.00 98.31 89 ASN A O 1
ATOM 681 N N . ASN A 1 90 ? -13.716 -2.271 4.840 1.00 97.38 90 ASN A N 1
ATOM 682 C CA . ASN A 1 90 ? -13.329 -3.652 4.530 1.00 97.38 90 ASN A CA 1
ATOM 683 C C . ASN A 1 90 ? -11.975 -3.732 3.800 1.00 97.38 90 ASN A C 1
ATOM 685 O O . ASN A 1 90 ? -11.868 -4.368 2.756 1.00 97.38 90 ASN A O 1
ATOM 689 N N . VAL A 1 91 ? -10.956 -3.031 4.309 1.00 98.06 91 VAL A N 1
ATOM 690 C CA . VAL A 1 91 ? -9.603 -3.065 3.732 1.00 98.06 91 VAL A CA 1
ATOM 691 C C . VAL A 1 91 ? -9.006 -4.464 3.896 1.00 98.06 91 VAL A C 1
ATOM 693 O O . VAL A 1 91 ? -8.850 -4.937 5.017 1.00 98.06 91 VAL A O 1
ATOM 696 N N . ASP A 1 92 ? -8.634 -5.093 2.779 1.00 97.81 92 ASP A N 1
ATOM 697 C CA . ASP A 1 92 ? -8.069 -6.449 2.748 1.00 97.81 92 ASP A CA 1
ATOM 698 C C . ASP A 1 92 ? -6.539 -6.447 2.868 1.00 97.81 92 ASP A C 1
ATOM 700 O O . ASP A 1 92 ? -5.927 -7.410 3.328 1.00 97.81 92 ASP A O 1
ATOM 704 N N . VAL A 1 93 ? -5.896 -5.379 2.385 1.00 97.25 93 VAL A N 1
ATOM 705 C CA . VAL A 1 93 ? -4.438 -5.290 2.283 1.00 97.25 93 VAL A CA 1
ATOM 706 C C . VAL A 1 93 ? -3.963 -3.845 2.395 1.00 97.25 93 VAL A C 1
ATOM 708 O O . VAL A 1 93 ? -4.591 -2.918 1.891 1.00 97.25 93 VAL A O 1
ATOM 711 N N . PHE A 1 94 ? -2.810 -3.651 3.027 1.00 96.19 94 PHE A N 1
ATOM 712 C CA . PHE A 1 94 ? -2.072 -2.390 3.055 1.00 96.19 94 PHE A CA 1
ATOM 713 C C . PHE A 1 94 ? -0.569 -2.690 3.171 1.00 96.19 94 PHE A C 1
ATOM 715 O O . PHE A 1 94 ? -0.180 -3.823 3.462 1.00 96.19 94 PHE A O 1
ATOM 722 N N . ASN A 1 95 ? 0.293 -1.694 2.949 1.00 93.88 95 ASN A N 1
ATOM 723 C CA . ASN A 1 95 ? 1.726 -1.829 3.237 1.00 93.88 95 ASN A CA 1
ATOM 724 C C . ASN A 1 95 ? 2.108 -1.022 4.469 1.00 93.88 95 ASN A C 1
ATOM 726 O O . ASN A 1 95 ? 1.525 0.017 4.756 1.00 93.88 95 ASN A O 1
ATOM 730 N N . SER A 1 96 ? 3.157 -1.461 5.154 1.00 92.62 96 SER A N 1
ATOM 731 C CA . SER A 1 96 ? 3.742 -0.722 6.264 1.00 92.62 96 SER A CA 1
ATOM 732 C C . SER A 1 96 ? 5.242 -0.969 6.323 1.00 92.62 96 SER A C 1
ATOM 734 O O . SER A 1 96 ? 5.739 -1.991 5.844 1.00 92.62 96 SER A O 1
ATOM 736 N N . THR A 1 97 ? 5.978 -0.037 6.918 1.00 93.06 97 THR A N 1
ATOM 737 C CA . THR A 1 97 ? 7.376 -0.292 7.270 1.00 93.06 97 THR A CA 1
ATOM 738 C C . THR A 1 97 ? 7.433 -1.292 8.429 1.00 93.06 97 THR A C 1
ATOM 740 O O . THR A 1 97 ? 6.505 -1.330 9.242 1.00 93.06 97 THR A O 1
ATOM 743 N N . PRO A 1 98 ? 8.519 -2.074 8.576 1.00 93.62 98 PRO A N 1
ATOM 744 C CA . PRO A 1 98 ? 8.628 -3.043 9.667 1.00 93.62 98 PRO A CA 1
ATOM 745 C C . PRO A 1 98 ? 8.404 -2.425 11.052 1.00 93.62 98 PRO A C 1
ATOM 747 O O . PRO A 1 98 ? 7.657 -2.970 11.854 1.00 93.62 98 PRO A O 1
ATOM 750 N N . SER A 1 99 ? 8.974 -1.245 11.316 1.00 91.50 99 SER A N 1
ATOM 751 C CA . SER A 1 99 ? 8.810 -0.548 12.599 1.00 91.50 99 SER A CA 1
ATOM 752 C C . SER A 1 99 ? 7.356 -0.192 12.900 1.00 91.50 99 SER A C 1
ATOM 754 O O . SER A 1 99 ? 6.928 -0.277 14.045 1.00 91.50 99 SER A O 1
ATOM 756 N N . ARG A 1 100 ? 6.593 0.204 11.878 1.00 89.56 100 ARG A N 1
ATOM 757 C CA . ARG A 1 100 ? 5.196 0.599 12.043 1.00 89.56 100 ARG A CA 1
ATOM 758 C C . ARG A 1 100 ? 4.277 -0.621 12.137 1.00 89.56 100 ARG A C 1
ATOM 760 O O . ARG A 1 100 ? 3.324 -0.591 12.900 1.00 89.56 100 ARG A O 1
ATOM 767 N N . LEU A 1 101 ? 4.604 -1.714 11.445 1.00 89.56 101 LEU A N 1
ATOM 768 C CA . LEU A 1 101 ? 3.920 -2.997 11.617 1.00 89.56 101 LEU A CA 1
ATOM 769 C C . LEU A 1 101 ? 4.111 -3.568 13.032 1.00 89.56 101 LEU A C 1
ATOM 771 O O . LEU A 1 101 ? 3.141 -4.019 13.627 1.00 89.56 101 LEU A O 1
ATOM 775 N N . LEU A 1 102 ? 5.327 -3.488 13.589 1.00 89.44 102 LEU A N 1
ATOM 776 C CA . LEU A 1 102 ? 5.595 -3.901 14.973 1.00 89.44 102 LEU A CA 1
ATOM 777 C C . LEU A 1 102 ? 4.741 -3.118 15.974 1.00 89.44 102 LEU A C 1
ATOM 779 O O . LEU A 1 102 ? 4.163 -3.721 16.865 1.00 89.44 102 LEU A O 1
ATOM 783 N N . GLN A 1 103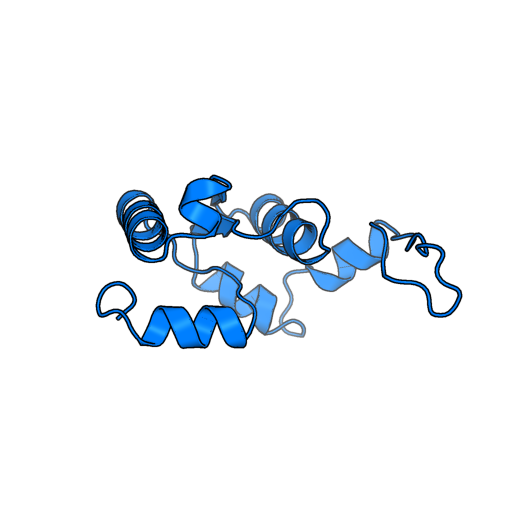 ? 4.603 -1.801 15.787 1.00 86.94 103 GLN A N 1
ATOM 784 C CA . GLN A 1 103 ? 3.709 -0.988 16.617 1.00 86.94 103 GLN A CA 1
ATOM 785 C C . GLN A 1 103 ? 2.250 -1.440 16.503 1.00 86.94 103 GLN A C 1
ATOM 787 O O . GLN A 1 103 ? 1.545 -1.443 17.498 1.00 86.94 103 GLN A O 1
ATOM 792 N N . TYR A 1 104 ? 1.778 -1.823 15.312 1.00 86.81 104 TYR A N 1
ATOM 793 C CA . TYR A 1 104 ? 0.396 -2.284 15.130 1.00 86.81 104 TYR A CA 1
ATOM 794 C C . TYR A 1 104 ? 0.110 -3.611 15.834 1.00 86.81 104 TYR A C 1
ATOM 796 O O . TYR A 1 104 ? -0.990 -3.779 16.345 1.00 86.81 104 TYR A O 1
ATOM 804 N N . MET A 1 105 ? 1.100 -4.503 15.918 1.00 86.44 105 MET A N 1
ATOM 805 C CA . MET A 1 105 ? 0.993 -5.782 16.635 1.00 86.44 105 MET A CA 1
ATOM 806 C C . MET A 1 105 ? 0.894 -5.626 18.162 1.00 86.44 105 MET A C 1
ATOM 808 O O . MET A 1 105 ? 0.589 -6.593 18.848 1.00 86.44 105 MET A O 1
ATOM 812 N N . GLU A 1 106 ? 1.154 -4.436 18.710 1.00 86.62 106 GLU A N 1
ATOM 813 C CA . GLU A 1 106 ? 0.947 -4.144 20.138 1.00 86.62 106 GLU A CA 1
ATOM 814 C C . GLU A 1 106 ? -0.524 -3.833 20.472 1.00 86.62 106 GLU A C 1
ATOM 816 O O . GLU A 1 106 ? -0.860 -3.658 21.644 1.00 86.62 106 GLU A O 1
ATOM 821 N N . PHE A 1 107 ? -1.397 -3.731 19.463 1.00 81.31 107 PHE A N 1
ATOM 822 C CA . PHE A 1 107 ? -2.807 -3.401 19.635 1.00 81.31 107 PHE A CA 1
ATOM 823 C C . PHE A 1 107 ? -3.717 -4.507 19.091 1.00 81.31 107 PHE A C 1
ATOM 825 O O . PHE A 1 107 ? -3.679 -4.806 17.900 1.00 81.31 107 PHE A O 1
ATOM 832 N N . ASP A 1 108 ? -4.662 -4.969 19.911 1.00 77.25 108 ASP A N 1
ATOM 833 C CA . ASP A 1 108 ? -5.659 -6.010 19.579 1.00 77.25 108 ASP A CA 1
ATOM 834 C C . ASP A 1 108 ? -6.675 -5.609 18.474 1.00 77.25 108 ASP A C 1
ATOM 836 O O . ASP A 1 108 ? -7.687 -6.272 18.259 1.00 77.25 108 ASP A O 1
ATOM 840 N N . TYR A 1 109 ? -6.476 -4.474 17.793 1.00 72.75 109 TYR A N 1
ATOM 841 C CA . TYR A 1 109 ? -7.370 -3.984 16.735 1.00 72.75 109 TYR A CA 1
ATOM 842 C C . TYR A 1 109 ? -7.018 -4.512 15.337 1.00 72.75 109 TYR A C 1
ATOM 844 O O . TYR A 1 109 ? -7.804 -4.303 14.411 1.00 72.75 109 TYR A O 1
ATOM 852 N N . PHE A 1 110 ? -5.838 -5.119 15.176 1.00 69.12 110 PHE A N 1
ATOM 853 C CA . PHE A 1 110 ? -5.315 -5.617 13.897 1.00 69.12 110 PHE A CA 1
ATOM 854 C C . PHE A 1 110 ? -5.236 -7.153 13.819 1.00 69.12 110 PHE A C 1
ATOM 856 O O . PHE A 1 110 ? -4.694 -7.662 12.835 1.00 69.12 110 PHE A O 1
ATOM 863 N N . ASP A 1 111 ? -5.766 -7.858 14.823 1.00 59.38 111 ASP A N 1
ATOM 864 C CA . ASP A 1 111 ? -5.900 -9.323 14.848 1.00 59.38 111 ASP A CA 1
ATOM 865 C C . ASP A 1 111 ? -7.055 -9.842 13.972 1.00 59.38 111 ASP A C 1
ATOM 867 O O . ASP A 1 111 ? -8.113 -9.168 13.889 1.00 59.38 111 ASP A O 1
#

Secondary structure (DSSP, 8-state):
-EE--TTSSPEEPP--HHHHHHHH--STT-HHHHHHHHH-SEEEE-S-TTSHHHHHHHHHHHHHT-EEEEPPHHHHH-HHHHHHHHHHHT--EE---HHHHHHHTTSTT--

Foldseek 3Di:
DWDQDPVRDIDDDDDDPVVLCVQQDQDPVNVVLVCCLVPHAEEEQLDDPVDCVNSVSVCSQVVSHHHYDYDDVVCNVDLVSVLVSCVVVVHPDYDDDPVVVVVNVVDPSVD

Solvent-accessible surface area (backbone atoms only — not comparable to full-atom values): 6613 Å² total; per-residue (Å²): 89,66,43,92,30,97,85,80,49,71,40,76,60,88,82,52,72,68,56,58,47,67,74,52,45,78,38,88,88,33,57,68,49,33,50,47,60,77,75,41,56,24,38,39,36,66,56,58,82,69,42,72,63,28,54,50,52,49,49,44,22,67,76,64,75,31,46,74,44,78,52,50,80,68,26,56,77,32,68,69,56,34,38,49,53,33,63,78,65,59,46,66,46,68,79,72,55,71,74,59,47,55,58,44,73,75,40,90,72,74,117

pLDDT: mean 93.76, std 5.95, range [59.38, 98.69]